Protein AF-A0AAE1AE91-F1 (afdb_monomer)

Secondary structure (DSSP, 8-state):
------------------------------------------------HHHHHHHHHHHHHT--SHHHHHHHHHHHGGGGGGSPPPP--PPPGGGT--B-HHHHHH--GGGTT---BPPPSSS-HHHHHHHHHHTSSSTTHHHHHHHHHHHHHHSHHHHS---HHHHTTSS--

Solvent-accessible surface area (backbone atoms only — not comparable to full-atom values): 11512 Å² total; per-residue (Å²): 142,83,88,81,89,81,82,88,84,82,91,81,86,86,89,81,82,89,87,83,82,89,82,90,86,90,80,90,82,90,81,84,91,75,84,80,73,80,75,80,71,69,78,79,74,79,68,51,73,64,60,50,34,55,51,49,44,51,55,57,70,68,41,90,45,70,71,51,39,39,50,51,41,62,72,47,51,74,61,47,69,83,57,70,80,60,78,76,57,97,75,59,58,91,71,49,57,54,70,29,66,70,59,48,76,70,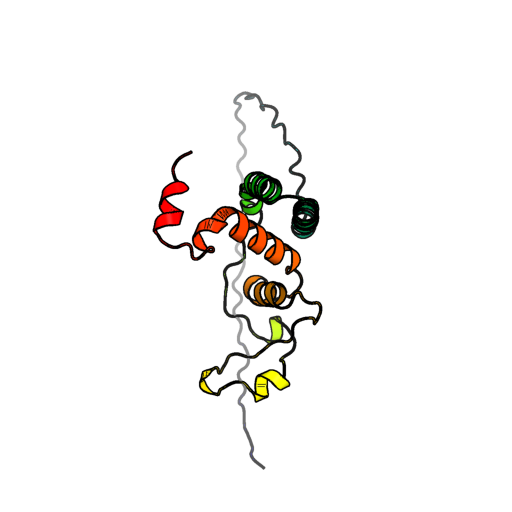54,59,77,86,54,60,90,68,76,51,63,60,66,73,94,77,86,46,46,67,31,22,51,51,14,34,52,40,77,32,38,58,83,50,21,59,48,45,48,45,50,51,53,39,50,52,54,76,46,37,73,82,71,49,87,63,59,76,78,66,58,69,71,70,79,76,126

Foldseek 3Di:
DDDDDDDDDDDDDDDDDDDDDDDDDDDDDDDDDDDPDPPPPPPPPCDDPVNVLVVLLVLCVPDPDLVSNLVSLVVCVVVCVVPDFADFDDDDDVQAADFDPVVVVVDDPVPPPDTHHDDDPPVLVPLQVVCCRTVSYSPCSSVSVSVVSSCCSNPVVVVPPDDPVVVVVPPPD

Sequence (173 aa):
MCKLVYDKQSKKGRKLKNISQADLGQSEDDVAPADTLDACETPVVSVSRQDFFDDFQSKLQACNSFDELRRICKLDASKLDAYPLPAITPKRVIDVGIVDKIAMALLPDYCRPLLPVLTVADGNCVPRTLSVLSFGDQEHHVELRCRIVMELTLNSLDYLCLPPEDLLFTHSV

Nearest PDB structures (foldseek):
  6ylg-assembly1_K  TM=3.214E-01  e=4.559E+00  Saccharomyces cerevisiae
  6ylh-assembly1_K  TM=3.214E-01  e=9.360E+00  Saccharomyces cerevisiae
  8om4-assembly1_4  TM=2.172E-01  e=4.044E+00  Saccharomyces cerevisiae

Radius of gyration: 28.48 Å; Cα contacts (8 Å, |Δi|>4): 104; chains: 1; bounding box: 81×44×71 Å

Organism: NCBI:txid231223

Structure (mmCIF, N/CA/C/O backbone):
data_AF-A0AAE1AE91-F1
#
_entry.id   AF-A0AAE1AE91-F1
#
loop_
_atom_site.group_PDB
_atom_site.id
_atom_site.type_symbol
_atom_site.label_atom_id
_atom_site.label_alt_id
_atom_site.label_comp_id
_atom_site.label_asym_id
_atom_site.label_entity_id
_atom_site.label_seq_id
_atom_site.pdbx_PDB_ins_code
_atom_site.Cartn_x
_atom_site.Cartn_y
_atom_site.Cartn_z
_atom_site.occupancy
_atom_site.B_iso_or_equiv
_atom_site.auth_seq_id
_atom_site.auth_comp_id
_atom_site.auth_asym_id
_atom_site.auth_atom_id
_atom_site.pdbx_PDB_model_num
ATOM 1 N N . MET A 1 1 ? 31.837 -2.294 -41.136 1.00 40.75 1 MET A N 1
ATOM 2 C CA . MET A 1 1 ? 31.126 -2.059 -42.414 1.00 40.75 1 MET A CA 1
ATOM 3 C C . MET A 1 1 ? 30.081 -3.150 -42.591 1.00 40.75 1 MET A C 1
ATOM 5 O O . MET A 1 1 ? 30.447 -4.279 -42.874 1.00 40.75 1 MET A O 1
ATOM 9 N N . CYS A 1 2 ? 28.803 -2.837 -42.381 1.00 30.66 2 CYS A N 1
ATOM 10 C CA . CYS A 1 2 ? 27.677 -3.677 -42.796 1.00 30.66 2 CYS A CA 1
ATOM 11 C C . CYS A 1 2 ? 26.502 -2.750 -43.114 1.00 30.66 2 CYS A C 1
ATOM 13 O O . CYS A 1 2 ? 26.098 -1.947 -42.277 1.00 30.66 2 CYS A O 1
ATOM 15 N N . LYS A 1 3 ? 26.041 -2.807 -44.367 1.00 34.94 3 LYS A N 1
ATOM 16 C CA . LYS A 1 3 ? 24.900 -2.057 -44.900 1.00 34.94 3 LYS A CA 1
ATOM 17 C C . LYS A 1 3 ? 23.6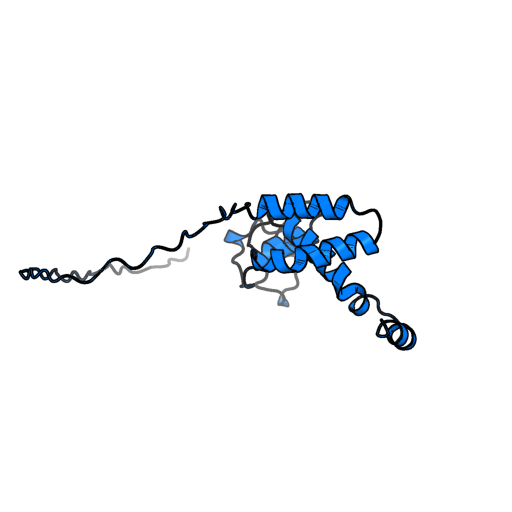15 -2.764 -44.476 1.00 34.94 3 LYS A C 1
ATOM 19 O O . LYS A 1 3 ? 23.491 -3.959 -44.717 1.00 34.94 3 LYS A O 1
ATOM 24 N N . LEU A 1 4 ? 22.650 -2.020 -43.945 1.00 35.06 4 LEU A N 1
ATOM 25 C CA . LEU A 1 4 ? 21.252 -2.439 -43.915 1.00 35.06 4 LEU A CA 1
ATOM 26 C C . LEU A 1 4 ? 20.444 -1.450 -44.751 1.00 35.06 4 LEU A C 1
ATOM 28 O O . LEU A 1 4 ? 20.311 -0.275 -44.421 1.00 35.06 4 LEU A O 1
ATOM 32 N N . VAL A 1 5 ? 19.992 -1.963 -45.890 1.00 37.22 5 VAL A N 1
ATOM 33 C CA . VAL A 1 5 ? 18.986 -1.381 -46.774 1.00 37.22 5 VAL A CA 1
ATOM 34 C C . VAL A 1 5 ? 17.642 -1.507 -46.062 1.00 37.22 5 VAL A C 1
ATOM 36 O O . VAL A 1 5 ? 17.305 -2.602 -45.621 1.00 37.22 5 VAL A O 1
ATOM 39 N N . TYR A 1 6 ? 16.877 -0.419 -45.964 1.00 31.03 6 TYR A N 1
ATOM 40 C CA . TYR A 1 6 ? 15.452 -0.500 -45.654 1.00 31.03 6 TYR A CA 1
ATOM 41 C C . TYR A 1 6 ? 14.638 0.324 -46.640 1.00 31.03 6 TYR A C 1
ATOM 43 O O . TYR A 1 6 ? 14.955 1.469 -46.969 1.00 31.03 6 TYR A O 1
ATOM 51 N N . ASP A 1 7 ? 13.624 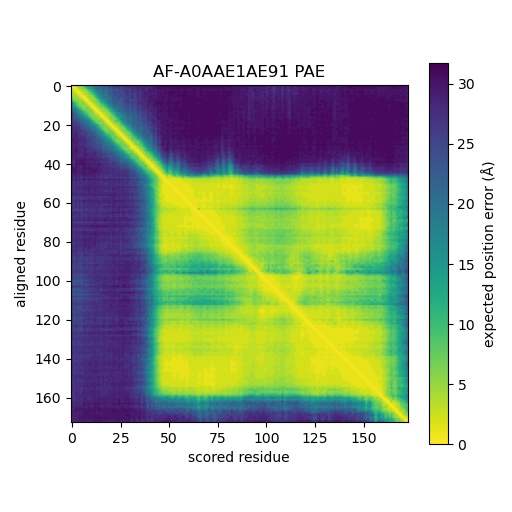-0.367 -47.136 1.00 33.03 7 ASP A N 1
ATOM 52 C CA . ASP A 1 7 ? 12.799 -0.060 -48.282 1.00 33.03 7 ASP A CA 1
ATOM 53 C C . ASP A 1 7 ? 11.638 0.875 -47.912 1.00 33.03 7 ASP A C 1
ATOM 55 O O . ASP A 1 7 ? 11.134 0.887 -46.785 1.00 33.03 7 ASP A O 1
ATOM 59 N N . LYS A 1 8 ? 11.222 1.678 -48.891 1.00 35.34 8 LYS A N 1
ATOM 60 C CA . LYS A 1 8 ? 10.109 2.630 -48.817 1.00 35.34 8 LYS A CA 1
ATOM 61 C C . LYS A 1 8 ? 8.791 1.881 -48.956 1.00 35.34 8 LYS A C 1
ATOM 63 O O . LYS A 1 8 ? 8.613 1.241 -49.981 1.00 35.34 8 LYS A O 1
ATOM 68 N N . GLN A 1 9 ? 7.796 2.144 -48.102 1.00 33.06 9 GLN A N 1
ATOM 69 C CA . GLN A 1 9 ? 6.400 2.193 -48.565 1.00 33.06 9 GLN A CA 1
ATOM 70 C C . GLN A 1 9 ? 5.621 3.346 -47.923 1.00 33.06 9 GLN A C 1
ATOM 72 O O . GLN A 1 9 ? 5.487 3.471 -46.708 1.00 33.06 9 GLN A O 1
ATOM 77 N N . SER A 1 10 ? 5.150 4.220 -48.812 1.00 32.84 10 SER A N 1
ATOM 78 C CA . SER A 1 10 ? 4.397 5.441 -48.559 1.00 32.84 10 SER A CA 1
ATOM 79 C C . SER A 1 10 ? 2.892 5.166 -48.569 1.00 32.84 10 SER A C 1
ATOM 81 O O . SER A 1 10 ? 2.387 4.355 -49.346 1.00 32.84 10 SER A O 1
ATOM 83 N N . LYS A 1 11 ? 2.194 5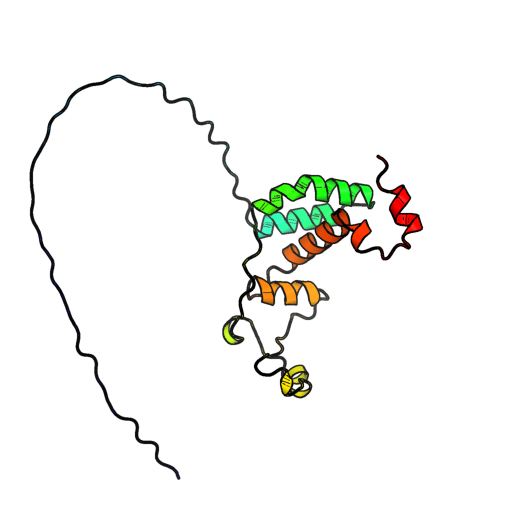.882 -47.689 1.00 36.03 11 LYS A N 1
ATOM 84 C CA . LYS A 1 11 ? 0.766 5.807 -47.376 1.00 36.03 11 LYS A CA 1
ATOM 85 C C . LYS A 1 11 ? -0.104 6.179 -48.587 1.00 36.03 11 LYS A C 1
ATOM 87 O O . LYS A 1 11 ? 0.053 7.257 -49.157 1.00 36.03 11 LYS A O 1
ATOM 92 N N . LYS A 1 12 ? -1.094 5.341 -48.915 1.00 33.38 12 LYS A N 1
ATOM 93 C CA . LYS A 1 12 ? -2.261 5.712 -49.737 1.00 33.38 12 LYS A CA 1
ATOM 94 C C . LYS A 1 12 ? -3.494 5.800 -48.842 1.00 33.38 12 LYS A C 1
ATOM 96 O O . LYS A 1 12 ? -3.812 4.861 -48.121 1.00 33.38 12 LYS A O 1
ATOM 101 N N . GLY A 1 13 ? -4.149 6.958 -48.879 1.00 30.08 13 GLY A N 1
ATOM 102 C CA . GLY A 1 13 ? -5.332 7.265 -48.087 1.00 30.08 13 GLY A CA 1
ATOM 103 C C . GLY A 1 13 ? -6.631 6.677 -48.633 1.00 30.08 13 GLY A C 1
ATOM 104 O O . GLY A 1 13 ? -6.700 6.198 -49.763 1.00 30.08 13 GLY A O 1
ATOM 105 N N . ARG A 1 14 ? -7.685 6.804 -47.824 1.00 31.77 14 ARG A N 1
ATOM 106 C CA . ARG A 1 14 ? -9.087 6.740 -48.246 1.00 31.77 14 ARG A CA 1
ATOM 107 C C . ARG A 1 14 ? -9.897 7.766 -47.448 1.00 31.77 14 ARG A C 1
ATOM 109 O O . ARG A 1 14 ? -9.985 7.680 -46.231 1.00 31.77 14 ARG A O 1
ATOM 116 N N . LYS A 1 15 ? -10.455 8.740 -48.173 1.00 34.62 15 LYS A N 1
ATOM 117 C CA . LYS A 1 15 ? -11.552 9.635 -47.773 1.00 34.62 15 LYS A CA 1
ATOM 118 C C . LYS A 1 15 ? -12.868 9.015 -48.260 1.00 34.62 15 LYS A C 1
ATOM 120 O O . LYS A 1 15 ? -12.949 8.672 -49.437 1.00 34.62 15 LYS A O 1
ATOM 125 N N . LEU A 1 16 ? -13.889 8.973 -47.410 1.00 35.22 16 LEU A N 1
ATOM 126 C CA . LEU A 1 16 ? -15.314 8.804 -47.750 1.00 35.22 16 LEU A CA 1
ATOM 127 C C . LEU A 1 16 ? -16.067 9.769 -46.814 1.00 35.22 16 LEU A C 1
ATOM 129 O O . LEU A 1 16 ? -15.961 9.623 -45.605 1.00 35.22 16 LEU A O 1
ATOM 133 N N . LYS A 1 17 ? -16.397 10.983 -47.273 1.00 33.75 17 LYS A N 1
ATOM 134 C CA . LYS A 1 17 ? -17.639 11.442 -47.937 1.00 33.75 17 LYS A CA 1
ATOM 135 C C . LYS A 1 17 ? -18.854 11.528 -46.997 1.00 33.75 17 LYS A C 1
ATOM 137 O O . L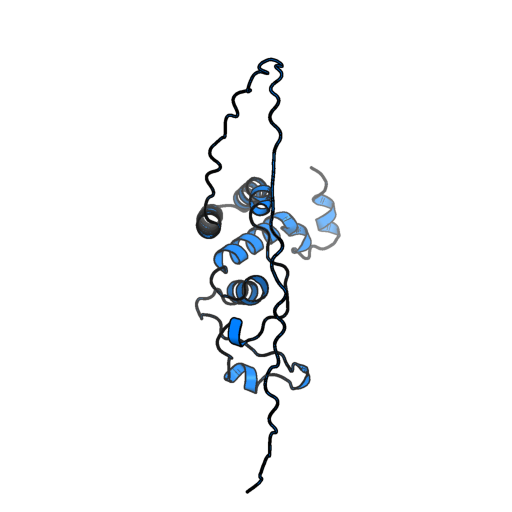YS A 1 17 ? 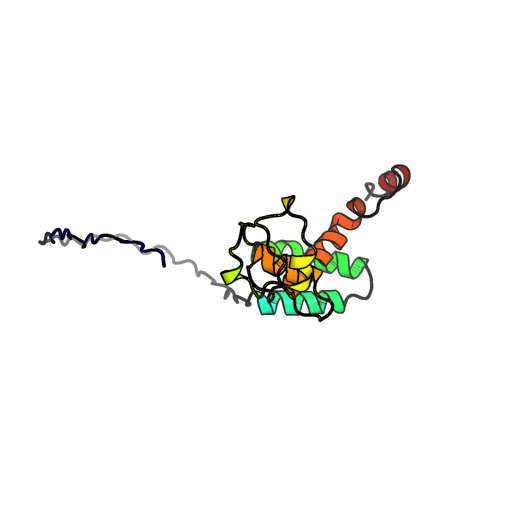-19.416 10.519 -46.600 1.00 33.75 17 LYS A O 1
ATOM 142 N N . ASN A 1 18 ? -19.231 12.785 -46.742 1.00 30.20 18 ASN A N 1
ATOM 143 C CA . ASN A 1 18 ? -20.486 13.268 -46.171 1.00 30.20 18 ASN A CA 1
ATOM 144 C C . ASN A 1 18 ? -21.705 12.816 -46.988 1.00 30.20 18 ASN A C 1
ATOM 146 O O . ASN A 1 18 ? -21.633 12.777 -48.219 1.00 30.20 18 ASN A O 1
ATOM 150 N N . ILE A 1 19 ? -22.831 12.620 -46.301 1.00 33.12 19 ILE A N 1
ATOM 151 C CA . ILE A 1 19 ? -24.188 12.734 -46.847 1.00 33.12 19 ILE A CA 1
ATOM 152 C C . ILE A 1 19 ? -24.968 13.690 -45.935 1.00 33.12 19 ILE A C 1
ATOM 154 O O . ILE A 1 19 ? -24.807 13.672 -44.717 1.00 33.12 19 ILE A O 1
ATOM 158 N N . SER A 1 20 ? -25.743 14.562 -46.570 1.00 37.03 20 SER A N 1
ATOM 159 C CA . SER A 1 20 ? -26.514 15.682 -46.029 1.00 37.03 20 SER A CA 1
ATOM 160 C C . SER A 1 20 ? -28.012 15.511 -46.311 1.00 37.03 20 SER A C 1
ATOM 162 O O . SER A 1 20 ? -28.358 14.732 -47.194 1.00 37.03 20 SER A O 1
ATOM 164 N N . GLN A 1 21 ? -28.804 16.394 -45.680 1.00 35.06 21 GLN A N 1
ATOM 165 C CA . GLN A 1 21 ? -30.228 16.760 -45.881 1.00 35.06 21 GLN A CA 1
ATOM 166 C C . GLN A 1 21 ? -31.227 16.023 -44.968 1.00 35.06 21 GLN A C 1
ATOM 168 O O . GLN A 1 21 ? -31.243 14.800 -44.953 1.00 35.06 21 GLN A O 1
ATOM 173 N N . ALA A 1 22 ? -31.866 16.727 -44.012 1.00 30.55 22 ALA A N 1
ATOM 174 C CA . ALA A 1 22 ? -33.060 17.615 -44.114 1.00 30.55 22 ALA A CA 1
ATOM 175 C C . ALA A 1 22 ? -34.355 16.761 -44.147 1.00 30.55 22 ALA A C 1
ATOM 177 O O . ALA A 1 22 ? -34.330 15.699 -44.748 1.00 30.55 22 ALA A O 1
ATOM 178 N N . ASP A 1 23 ? -35.509 17.067 -43.550 1.00 31.31 23 ASP A N 1
ATOM 179 C CA . ASP A 1 23 ? -36.120 18.275 -42.988 1.00 31.31 23 ASP A CA 1
ATOM 180 C C . ASP A 1 23 ? -37.427 17.854 -42.245 1.00 31.31 23 ASP A C 1
ATOM 182 O O . ASP A 1 23 ? -37.919 16.751 -42.483 1.00 31.31 23 ASP A O 1
ATOM 186 N N . LEU A 1 24 ? -38.016 18.779 -41.472 1.00 30.12 24 LEU A N 1
ATOM 187 C CA . LEU A 1 24 ? -39.446 18.918 -41.089 1.00 30.12 24 LEU A CA 1
ATOM 188 C C . LEU A 1 24 ? -40.144 17.962 -40.089 1.00 30.12 24 LEU A C 1
ATOM 190 O O . LEU A 1 24 ? -40.287 16.764 -40.311 1.00 30.12 24 LEU A O 1
ATOM 194 N N . GLY A 1 25 ? -40.781 18.581 -39.079 1.00 28.12 25 GLY A N 1
ATOM 195 C CA . GLY A 1 25 ? -41.967 18.039 -38.397 1.00 28.12 25 GLY A CA 1
ATOM 196 C C . GLY A 1 25 ? -42.213 18.577 -36.981 1.00 28.12 25 GLY A C 1
ATOM 197 O O . GLY A 1 25 ? -41.772 17.965 -36.017 1.00 28.12 25 GLY A O 1
ATOM 198 N N . GLN A 1 26 ? -42.930 19.701 -36.853 1.00 34.59 26 GLN A N 1
ATOM 199 C CA . GLN A 1 26 ? -43.558 20.149 -35.599 1.00 34.59 26 GLN A CA 1
ATOM 200 C C . GLN A 1 26 ? -44.876 19.393 -35.356 1.00 34.59 26 GLN A C 1
ATOM 202 O O . GLN A 1 26 ? -45.671 19.270 -36.285 1.00 34.59 26 GLN A O 1
ATOM 207 N N . SER A 1 27 ? -45.146 19.013 -34.105 1.00 33.94 27 SER A N 1
ATOM 208 C CA . SER A 1 27 ? -46.497 18.997 -33.521 1.00 33.94 27 SER A CA 1
ATOM 209 C C . SER A 1 27 ? -46.403 18.978 -31.992 1.00 33.94 27 SER A C 1
ATOM 211 O O . SER A 1 27 ? -45.765 18.095 -31.418 1.00 33.94 27 SER A O 1
ATOM 213 N N . GLU A 1 28 ? -47.009 19.988 -31.376 1.00 41.25 28 GLU A N 1
ATOM 214 C CA . GLU A 1 28 ? -47.318 20.106 -29.950 1.00 41.25 28 GLU A CA 1
ATOM 215 C C . GLU A 1 28 ? -48.442 19.124 -29.583 1.00 41.25 28 GLU A C 1
ATOM 217 O O . GLU A 1 28 ? -49.316 18.902 -30.414 1.00 41.25 28 GLU A O 1
ATOM 222 N N . ASP A 1 29 ? -48.418 18.565 -28.368 1.00 34.25 29 ASP A N 1
ATOM 223 C CA . ASP A 1 29 ? -49.621 18.194 -27.607 1.00 34.25 29 ASP A CA 1
ATOM 224 C C . ASP A 1 29 ? -49.271 17.968 -26.117 1.00 34.25 29 ASP A C 1
ATOM 226 O O . ASP A 1 29 ? -48.301 17.293 -25.764 1.00 34.25 29 ASP A O 1
ATOM 230 N N . ASP A 1 30 ? -50.079 18.598 -25.264 1.00 36.69 30 ASP A N 1
ATOM 231 C CA . ASP A 1 30 ? -50.057 18.691 -23.799 1.00 36.69 30 ASP A CA 1
ATOM 232 C C . ASP A 1 30 ? -50.130 17.355 -23.035 1.00 36.69 30 ASP A C 1
ATOM 234 O O . ASP A 1 30 ? -51.044 16.584 -23.304 1.00 36.69 30 ASP A O 1
ATOM 238 N N . VAL A 1 31 ? -49.334 17.174 -21.958 1.00 39.22 31 VAL A N 1
ATOM 239 C CA . VAL A 1 31 ? -49.762 16.493 -20.702 1.00 39.22 31 VAL A CA 1
ATOM 240 C C . VAL A 1 31 ? -48.926 16.949 -19.476 1.00 39.22 31 VAL A C 1
ATOM 242 O O . VAL A 1 31 ? -47.744 16.648 -19.387 1.00 39.22 31 VAL A O 1
ATOM 245 N N . ALA A 1 32 ? -49.605 17.632 -18.539 1.00 40.41 32 ALA A N 1
ATOM 246 C CA . ALA A 1 32 ? -49.454 17.789 -17.070 1.00 40.41 32 ALA A CA 1
ATOM 247 C C . ALA A 1 32 ? -48.070 17.793 -16.346 1.00 40.41 32 ALA A C 1
ATOM 249 O O . ALA A 1 32 ? -47.222 16.936 -16.585 1.00 40.41 32 ALA A O 1
ATOM 250 N N . PRO A 1 33 ? -47.879 18.673 -15.331 1.00 38.66 33 PRO A N 1
ATOM 251 C CA . PRO A 1 33 ? -46.664 18.721 -14.523 1.00 38.66 33 PRO A CA 1
ATOM 252 C C . PRO A 1 33 ? -46.684 17.615 -13.457 1.00 38.66 33 PRO A C 1
ATOM 254 O O . PRO A 1 33 ? -47.603 17.549 -12.643 1.00 38.66 33 PRO A O 1
ATOM 257 N N . ALA A 1 34 ? -45.667 16.756 -13.451 1.00 37.16 34 ALA A N 1
ATOM 258 C CA . ALA A 1 34 ? -45.396 15.859 -12.333 1.00 37.16 34 ALA A CA 1
ATOM 259 C C . ALA A 1 34 ? -44.347 16.508 -11.427 1.00 37.16 34 ALA A C 1
ATOM 261 O O . ALA A 1 34 ? -43.298 16.943 -11.901 1.00 37.16 34 ALA A O 1
ATOM 262 N N . ASP A 1 35 ? -44.677 16.580 -10.140 1.00 37.22 35 ASP A N 1
ATOM 263 C CA . ASP A 1 35 ? -43.869 17.108 -9.048 1.00 37.22 35 ASP A CA 1
ATOM 264 C C . ASP A 1 35 ? -42.393 16.705 -9.155 1.00 37.22 35 ASP A C 1
ATOM 266 O O . ASP A 1 35 ? -42.022 15.541 -8.969 1.00 37.22 35 ASP A O 1
ATOM 270 N N . THR A 1 36 ? -41.531 17.689 -9.408 1.00 39.31 36 THR A N 1
ATOM 271 C CA . THR A 1 36 ? -40.092 17.537 -9.211 1.00 39.31 36 THR A CA 1
ATOM 272 C C . THR A 1 36 ? -39.853 17.487 -7.709 1.00 39.31 36 THR A C 1
ATOM 274 O O . THR A 1 36 ? -39.759 18.517 -7.042 1.00 39.31 36 THR A O 1
ATOM 277 N N . LEU A 1 37 ? -39.812 16.271 -7.164 1.00 47.75 37 LEU A N 1
ATOM 278 C CA . LEU A 1 37 ? -39.287 16.029 -5.832 1.00 47.75 37 LEU A CA 1
ATOM 279 C C . LEU A 1 37 ? -37.874 16.603 -5.777 1.00 47.75 37 LEU A C 1
ATOM 281 O O . LEU A 1 37 ? -37.003 16.216 -6.555 1.00 47.75 37 LEU A O 1
ATOM 285 N N . ASP A 1 38 ? -37.726 17.557 -4.866 1.00 42.06 38 ASP A N 1
ATOM 286 C CA . ASP A 1 38 ? -36.502 18.190 -4.412 1.00 42.06 38 ASP A CA 1
ATOM 287 C C . ASP A 1 38 ? -35.403 17.134 -4.247 1.00 42.06 38 ASP A C 1
ATOM 289 O O . ASP A 1 38 ? -35.330 16.407 -3.250 1.00 42.06 38 ASP A O 1
ATOM 293 N N . ALA A 1 39 ? -34.574 16.996 -5.282 1.00 43.06 39 ALA A N 1
ATOM 294 C CA . ALA A 1 39 ? -33.312 16.306 -5.170 1.00 43.06 39 ALA A CA 1
ATOM 295 C C . ALA A 1 39 ? -32.455 17.198 -4.279 1.00 43.06 39 ALA A C 1
ATOM 297 O O . ALA A 1 39 ? -31.798 18.128 -4.745 1.00 43.06 39 ALA A O 1
ATOM 298 N N . CYS A 1 40 ? -32.487 16.913 -2.978 1.00 40.97 40 CYS A N 1
ATOM 299 C CA . CYS A 1 40 ? -31.444 17.331 -2.064 1.00 40.97 40 CYS A CA 1
ATOM 300 C C . CYS A 1 40 ? -30.164 16.632 -2.535 1.00 40.97 40 CYS A C 1
ATOM 302 O O . CYS A 1 40 ? -29.792 15.562 -2.049 1.00 40.97 40 CYS A O 1
ATOM 304 N N . GLU A 1 41 ? -29.536 17.203 -3.562 1.00 43.97 41 GLU A N 1
ATOM 305 C CA . GLU A 1 41 ? -28.174 16.914 -3.957 1.00 43.97 41 GLU A CA 1
ATOM 306 C C . GLU A 1 41 ? -27.321 17.340 -2.770 1.00 43.97 41 GLU A C 1
ATOM 308 O O . GLU A 1 41 ? -26.865 18.479 -2.656 1.00 43.97 41 GLU A O 1
ATOM 313 N N . THR A 1 42 ? -27.150 16.420 -1.820 1.00 45.91 42 THR A N 1
ATOM 314 C CA . THR A 1 42 ? -26.064 16.522 -0.860 1.00 45.91 42 THR A CA 1
ATOM 315 C C . THR A 1 42 ? -24.815 16.741 -1.698 1.00 45.91 42 THR A C 1
ATOM 317 O O . THR A 1 42 ? -24.544 15.899 -2.563 1.00 45.91 42 THR A O 1
ATOM 320 N N . PRO A 1 43 ? -24.084 17.851 -1.512 1.00 41.47 43 PRO A N 1
ATOM 321 C CA . PRO A 1 43 ? -22.898 18.098 -2.299 1.00 41.47 43 PRO A CA 1
ATOM 322 C C . PRO A 1 43 ? -21.965 16.931 -2.010 1.00 41.47 43 PRO A C 1
ATOM 324 O O . PRO A 1 43 ? -21.484 16.771 -0.887 1.00 41.47 43 PRO A O 1
ATOM 327 N N . VAL A 1 44 ? -21.775 16.064 -3.005 1.00 52.62 44 VAL A N 1
ATOM 328 C CA . VAL A 1 44 ? -20.751 15.031 -2.957 1.00 52.62 44 VAL A CA 1
ATOM 329 C C . VAL A 1 44 ? -19.453 15.813 -2.988 1.00 52.62 44 VAL A C 1
ATOM 331 O O . VAL A 1 44 ? -18.953 16.178 -4.049 1.00 52.62 44 VAL A O 1
ATOM 334 N N . VAL A 1 45 ? -18.963 16.176 -1.804 1.00 52.72 45 VAL A N 1
ATOM 335 C CA . VAL A 1 45 ? -17.639 16.752 -1.638 1.00 52.72 45 VAL A CA 1
ATOM 336 C C . VAL A 1 45 ? -16.697 15.641 -2.066 1.00 52.72 45 VAL A C 1
ATOM 338 O O . VAL A 1 45 ? -16.399 14.728 -1.298 1.00 52.72 45 VAL A O 1
ATOM 341 N N . SER A 1 46 ? -16.312 15.662 -3.339 1.00 66.56 46 SER A N 1
ATOM 342 C CA . SER A 1 46 ? -15.319 14.756 -3.884 1.00 66.56 46 SER A CA 1
ATOM 343 C C . SER A 1 46 ? -13.982 15.154 -3.267 1.00 66.56 46 SER A C 1
ATOM 345 O O . SER A 1 46 ? -13.261 15.995 -3.803 1.00 66.56 46 SER A O 1
ATOM 347 N N . VAL A 1 47 ? -13.692 14.615 -2.084 1.00 82.81 47 VAL A N 1
ATOM 348 C CA . VAL A 1 47 ? -12.366 14.707 -1.475 1.00 82.81 47 VAL A CA 1
ATOM 349 C C . VAL A 1 47 ? -11.390 14.049 -2.445 1.00 82.81 47 VAL A C 1
ATOM 351 O O . VAL A 1 47 ? -11.701 13.009 -3.034 1.00 82.81 47 VAL A O 1
ATOM 354 N N . SER A 1 48 ? -10.237 14.674 -2.680 1.00 92.25 48 SER A N 1
ATOM 355 C CA . SER A 1 48 ? -9.249 14.062 -3.559 1.00 92.25 48 SER A CA 1
ATOM 356 C C . SER A 1 48 ? -8.753 12.751 -2.940 1.00 92.25 48 SER A C 1
ATOM 358 O O . SER A 1 48 ? -8.729 12.585 -1.719 1.00 92.25 48 SER A O 1
ATOM 360 N N . ARG A 1 49 ? -8.343 11.798 -3.785 1.00 94.00 49 ARG A N 1
ATOM 361 C CA . ARG A 1 49 ? -7.801 10.512 -3.323 1.00 94.00 49 ARG A CA 1
ATOM 362 C C . ARG A 1 49 ? -6.643 10.717 -2.344 1.00 94.00 49 ARG A C 1
ATOM 364 O O . ARG A 1 49 ? -6.591 10.047 -1.319 1.00 94.00 49 ARG A O 1
ATOM 371 N N . GLN A 1 50 ? -5.752 11.653 -2.664 1.00 94.38 50 GLN A N 1
ATOM 372 C CA . GLN A 1 50 ? -4.593 11.965 -1.838 1.00 94.38 50 GLN A CA 1
ATOM 373 C C . GLN A 1 50 ? -5.022 12.517 -0.473 1.00 94.38 50 GLN A C 1
ATOM 375 O O . GLN A 1 50 ? -4.631 11.956 0.546 1.00 94.38 50 GLN A O 1
ATOM 380 N N . ASP A 1 51 ? -5.912 13.515 -0.451 1.00 95.00 51 ASP A N 1
ATOM 381 C CA . ASP A 1 51 ? -6.386 14.122 0.801 1.00 95.00 51 ASP A CA 1
ATOM 382 C C . ASP A 1 51 ? -7.080 13.096 1.706 1.00 95.00 51 ASP A C 1
ATOM 384 O O . ASP A 1 51 ? -6.889 13.103 2.921 1.00 95.00 51 ASP A O 1
ATOM 388 N N . PHE A 1 52 ? -7.864 12.181 1.121 1.00 95.88 52 PHE A N 1
ATOM 389 C CA . PHE A 1 52 ? -8.503 11.105 1.877 1.00 95.88 52 PHE A CA 1
ATOM 390 C C . PHE A 1 52 ? -7.471 10.202 2.561 1.00 95.88 52 PHE A C 1
ATOM 392 O O . PHE A 1 52 ? -7.619 9.893 3.743 1.00 95.88 52 PHE A O 1
ATOM 399 N N . PHE A 1 53 ? -6.431 9.770 1.840 1.00 97.06 53 PHE A N 1
ATOM 400 C CA . PHE A 1 53 ? -5.424 8.872 2.407 1.00 97.06 53 PHE A CA 1
ATOM 401 C C . PHE A 1 53 ? -4.463 9.574 3.371 1.00 97.06 53 PHE A C 1
ATOM 403 O O . PHE A 1 53 ? -4.021 8.932 4.322 1.00 97.06 53 PHE A O 1
ATOM 410 N N . ASP A 1 54 ? -4.202 10.869 3.203 1.00 96.81 54 ASP A N 1
ATOM 411 C CA . ASP A 1 54 ? -3.419 11.664 4.156 1.00 96.81 54 ASP A CA 1
ATOM 412 C C . ASP A 1 54 ? -4.180 11.887 5.477 1.00 96.81 54 ASP A C 1
ATOM 414 O O . ASP A 1 54 ? -3.620 11.719 6.569 1.00 96.81 54 ASP A O 1
ATOM 418 N N . ASP A 1 55 ? -5.481 12.188 5.402 1.00 96.56 55 ASP A N 1
ATOM 419 C CA . ASP A 1 55 ? -6.364 12.249 6.574 1.00 96.56 55 ASP A CA 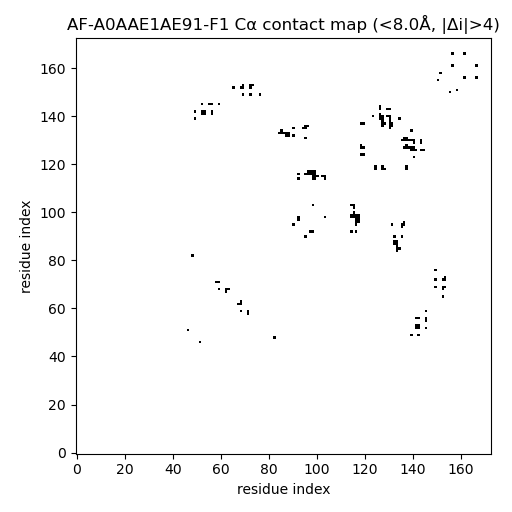1
ATOM 420 C C . ASP A 1 55 ? -6.486 10.874 7.245 1.00 96.56 55 ASP A C 1
ATOM 422 O O . ASP A 1 55 ? -6.342 10.746 8.465 1.00 96.56 55 ASP A O 1
ATOM 426 N N . PHE A 1 56 ? -6.679 9.814 6.456 1.00 97.25 56 PHE A N 1
ATOM 427 C CA . PHE A 1 56 ? -6.766 8.459 6.987 1.00 97.25 56 PHE A CA 1
ATOM 428 C C . PHE A 1 56 ? -5.462 8.036 7.669 1.00 97.25 56 PHE A C 1
ATOM 430 O O . PHE A 1 56 ? -5.501 7.538 8.794 1.00 97.25 56 PHE A O 1
ATOM 437 N N . GLN A 1 57 ? -4.300 8.319 7.072 1.00 97.44 57 GLN A N 1
ATOM 438 C CA . GLN A 1 57 ? -3.006 8.082 7.711 1.00 97.44 57 GLN A CA 1
ATOM 439 C C . GLN A 1 57 ? -2.910 8.812 9.054 1.00 97.44 57 GLN A C 1
ATOM 441 O O . GLN A 1 57 ? -2.486 8.214 10.046 1.00 97.44 57 GLN A O 1
ATOM 446 N N . SER A 1 58 ? -3.324 10.079 9.099 1.00 97.69 58 SER A N 1
ATOM 447 C CA . SER A 1 58 ? -3.298 10.894 10.316 1.00 97.69 58 SER A CA 1
ATOM 448 C C . SER A 1 58 ? -4.173 10.289 11.420 1.00 97.69 58 SER A C 1
ATOM 450 O O . SER A 1 58 ? -3.736 10.187 12.568 1.00 97.69 58 SER A O 1
ATOM 452 N N . LYS A 1 59 ? -5.369 9.790 11.078 1.00 97.06 59 LYS A N 1
ATOM 453 C CA . LYS A 1 59 ? -6.247 9.064 12.015 1.00 97.06 59 LYS A CA 1
ATOM 454 C C . LYS A 1 59 ? -5.599 7.789 12.544 1.00 97.06 59 LYS A C 1
ATOM 456 O O . LYS A 1 59 ? -5.635 7.549 13.749 1.00 97.06 59 LYS A O 1
ATOM 461 N N . LEU A 1 60 ? -4.988 6.986 11.669 1.00 97.12 60 LEU A N 1
ATOM 462 C CA . LEU A 1 60 ? -4.302 5.752 12.070 1.00 97.12 60 LEU A CA 1
ATOM 463 C C . LEU A 1 60 ? -3.120 6.049 13.008 1.00 97.12 60 LEU A C 1
ATOM 465 O O . LEU A 1 60 ? -2.922 5.336 13.986 1.00 97.12 60 LEU A O 1
ATOM 469 N N . GLN A 1 61 ? -2.359 7.115 12.748 1.00 96.75 61 GLN A N 1
ATOM 470 C CA . GLN A 1 61 ? -1.228 7.533 13.586 1.00 96.75 61 GLN A CA 1
ATOM 471 C C . GLN A 1 61 ? -1.650 8.105 14.944 1.00 96.75 61 GLN A C 1
ATOM 473 O O . GLN A 1 61 ? -0.881 8.025 15.898 1.00 96.75 61 GLN A O 1
ATOM 478 N N . ALA A 1 62 ? -2.856 8.665 15.043 1.00 97.31 62 ALA A N 1
ATOM 479 C CA . ALA A 1 62 ? -3.407 9.172 16.297 1.00 97.31 62 ALA A CA 1
ATOM 480 C C . ALA A 1 62 ? -3.921 8.059 17.232 1.00 97.31 62 ALA A C 1
ATOM 482 O O . ALA A 1 62 ? -4.215 8.330 18.397 1.00 97.31 62 ALA A O 1
ATOM 483 N N . CYS A 1 63 ? -4.041 6.821 16.740 1.00 97.31 63 CYS A N 1
ATOM 484 C CA . CYS A 1 63 ? -4.522 5.687 17.521 1.00 97.31 63 CYS A CA 1
ATOM 485 C C . CYS A 1 63 ? -3.496 5.278 18.590 1.00 97.31 63 CYS A C 1
ATOM 487 O O . CYS A 1 63 ? -2.349 4.973 18.268 1.00 97.31 63 CYS A O 1
ATOM 489 N N . ASN A 1 64 ? -3.922 5.188 19.853 1.00 96.06 64 ASN A N 1
ATOM 490 C CA . ASN A 1 64 ? -3.035 4.812 20.971 1.00 96.06 64 ASN A CA 1
ATOM 491 C C . ASN A 1 64 ? -3.206 3.356 21.429 1.00 96.06 64 ASN A C 1
ATOM 493 O O . ASN A 1 64 ? -2.533 2.900 22.352 1.00 96.06 64 ASN A O 1
ATOM 497 N N . SER A 1 65 ? -4.127 2.618 20.811 1.00 97.31 65 SER A N 1
ATOM 498 C CA . SER A 1 65 ? -4.384 1.211 21.112 1.00 97.31 65 SER A CA 1
ATOM 499 C C . SER A 1 65 ? -4.813 0.451 19.861 1.00 97.31 65 SER A C 1
ATOM 501 O O . SER A 1 65 ? -5.307 1.038 18.894 1.00 97.31 65 SER A O 1
ATOM 503 N N . PHE A 1 66 ? -4.657 -0.873 19.891 1.00 94.88 66 PHE A N 1
ATOM 504 C CA . PHE A 1 66 ? -5.101 -1.732 18.795 1.00 94.88 66 PHE A CA 1
ATOM 505 C C . PHE A 1 66 ? -6.630 -1.726 18.631 1.00 94.88 66 PHE A C 1
ATOM 507 O O . PHE A 1 66 ? -7.118 -1.735 17.504 1.00 94.88 66 PHE A O 1
ATOM 514 N N . ASP A 1 67 ? -7.394 -1.636 19.724 1.00 96.31 67 ASP A N 1
ATOM 515 C CA . ASP A 1 67 ? -8.861 -1.561 19.663 1.00 96.31 67 ASP A CA 1
ATOM 516 C C . ASP A 1 67 ? -9.345 -0.276 18.985 1.00 96.31 67 ASP A C 1
ATOM 518 O O . ASP A 1 67 ? -10.289 -0.294 18.191 1.00 96.31 67 ASP A O 1
ATOM 522 N N . GLU A 1 68 ? -8.670 0.843 19.252 1.00 97.06 68 GLU A N 1
ATOM 523 C CA . GLU A 1 68 ? -8.926 2.105 18.569 1.00 97.06 68 GLU A CA 1
ATOM 524 C C . GLU A 1 68 ? -8.598 2.022 17.077 1.00 97.06 68 GLU A C 1
ATOM 526 O O . GLU A 1 68 ? -9.439 2.394 16.253 1.00 97.06 68 GLU A O 1
ATOM 531 N N . LEU A 1 69 ? -7.435 1.462 16.734 1.00 97.06 69 LEU A N 1
ATOM 532 C CA . LEU A 1 69 ? -7.036 1.233 15.349 1.00 97.06 69 LEU A CA 1
ATOM 533 C C . LEU A 1 69 ? -8.070 0.366 14.617 1.00 97.06 69 LEU A C 1
ATOM 535 O O . LEU A 1 69 ? -8.561 0.737 13.552 1.00 97.06 69 LEU A O 1
ATOM 539 N N . ARG A 1 70 ? -8.482 -0.751 15.226 1.00 96.88 70 ARG A N 1
ATOM 540 C CA . ARG A 1 70 ? -9.492 -1.667 14.682 1.00 96.88 70 ARG A CA 1
ATOM 541 C C . ARG A 1 70 ? -10.841 -0.989 14.490 1.00 96.88 70 ARG A C 1
ATOM 543 O O . ARG A 1 70 ? -11.486 -1.212 13.467 1.00 96.88 70 ARG A O 1
ATOM 550 N N . ARG A 1 71 ? -11.272 -0.151 15.432 1.00 97.19 71 ARG A N 1
ATOM 551 C CA . ARG A 1 71 ? -12.510 0.629 15.309 1.00 97.19 71 ARG A CA 1
ATOM 552 C C . ARG A 1 71 ? -12.445 1.615 14.140 1.00 97.19 71 ARG A C 1
ATOM 554 O O . ARG A 1 71 ? -13.401 1.668 13.371 1.00 97.19 71 ARG A O 1
ATOM 561 N N . ILE A 1 72 ? -11.352 2.367 13.995 1.00 96.69 72 ILE A N 1
ATOM 562 C CA . ILE A 1 72 ? -11.161 3.302 12.872 1.00 96.69 72 ILE A CA 1
ATOM 563 C C . ILE A 1 72 ? -11.154 2.551 11.536 1.00 96.69 72 ILE A C 1
ATOM 565 O O . ILE A 1 72 ? -11.911 2.910 10.637 1.00 96.69 72 ILE A O 1
ATOM 569 N N . CYS A 1 73 ? -10.393 1.459 11.434 1.00 96.88 73 CYS A N 1
ATOM 570 C CA . CYS A 1 73 ? -10.355 0.617 10.238 1.00 96.88 73 CYS A CA 1
ATOM 571 C C . CYS A 1 73 ? -11.744 0.075 9.864 1.00 96.88 73 CYS A C 1
ATOM 573 O O . CYS A 1 73 ? -12.110 0.112 8.696 1.00 96.88 73 CYS A O 1
ATOM 575 N N . LYS A 1 74 ? -12.548 -0.379 10.838 1.00 96.00 74 LYS A N 1
ATOM 576 C CA . LYS A 1 74 ? -13.926 -0.843 10.585 1.00 96.00 74 LYS A CA 1
ATOM 577 C C . LYS A 1 74 ? -14.850 0.274 10.097 1.00 96.00 74 LYS A C 1
ATOM 579 O O . LYS A 1 74 ? -15.665 0.031 9.216 1.00 96.00 74 LYS A O 1
ATOM 584 N N . LEU A 1 75 ? -14.740 1.472 10.676 1.00 95.00 75 LEU A N 1
ATOM 585 C CA . LEU A 1 75 ? -15.565 2.627 10.308 1.00 95.00 75 LEU A CA 1
ATOM 586 C C . LEU A 1 75 ? -15.278 3.094 8.874 1.00 95.00 75 LEU A C 1
ATOM 588 O O . LEU A 1 75 ? -16.198 3.453 8.141 1.00 95.00 75 LEU A O 1
ATOM 592 N N . ASP A 1 76 ? -14.003 3.105 8.490 1.00 93.56 76 ASP A N 1
ATOM 593 C CA . ASP A 1 76 ? -13.567 3.646 7.205 1.00 93.56 76 ASP A CA 1
ATOM 594 C C . ASP A 1 76 ? -13.472 2.580 6.098 1.00 93.56 76 ASP A C 1
ATOM 596 O O . ASP A 1 76 ? -13.372 2.956 4.934 1.00 93.56 76 ASP A O 1
ATOM 600 N N . ALA A 1 77 ? -13.598 1.281 6.405 1.00 92.94 77 ALA A N 1
ATOM 601 C CA . ALA A 1 77 ? -13.499 0.186 5.431 1.00 92.94 77 ALA A CA 1
ATOM 602 C C . ALA A 1 77 ? -14.378 0.392 4.185 1.00 92.94 77 ALA A C 1
ATOM 604 O O . ALA A 1 77 ? -13.877 0.324 3.065 1.00 92.94 77 ALA A O 1
ATOM 605 N N . SER A 1 78 ? -15.660 0.728 4.363 1.00 92.50 78 SER A N 1
ATOM 606 C CA . SER A 1 78 ? -16.584 0.956 3.240 1.00 92.50 78 SER A CA 1
ATOM 607 C C . SER A 1 78 ? -16.278 2.231 2.449 1.00 92.50 78 SER A C 1
ATOM 609 O O . SER A 1 78 ? -16.721 2.389 1.316 1.00 92.50 78 SER A O 1
ATOM 611 N N . LYS A 1 79 ? -15.523 3.177 3.021 1.00 93.00 79 LYS A N 1
ATO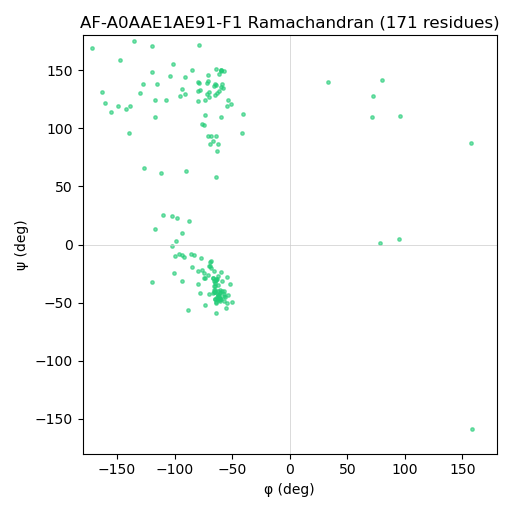M 612 C CA . LYS A 1 79 ? -15.106 4.393 2.306 1.00 93.00 79 LYS A CA 1
ATOM 613 C C . LYS A 1 79 ? -14.000 4.092 1.299 1.00 93.00 79 LYS A C 1
ATOM 615 O O . LYS A 1 79 ? -13.874 4.818 0.316 1.00 93.00 79 LYS A O 1
ATOM 620 N N . LEU A 1 80 ? -13.224 3.022 1.501 1.00 90.50 80 LEU A N 1
ATOM 621 C CA . LEU A 1 80 ? -12.201 2.605 0.541 1.00 90.50 80 LEU A CA 1
ATOM 622 C C . LEU A 1 80 ? -12.798 2.060 -0.762 1.00 90.50 80 LEU A C 1
ATOM 624 O O . LEU A 1 80 ? -12.093 2.070 -1.772 1.00 90.50 80 LEU A O 1
ATOM 628 N N . ASP A 1 81 ? -14.074 1.661 -0.774 1.00 90.69 81 ASP A N 1
ATOM 629 C CA . ASP A 1 81 ? -14.775 1.223 -1.989 1.00 90.69 81 ASP A CA 1
ATOM 630 C C . ASP A 1 81 ? -14.877 2.350 -3.030 1.00 90.69 81 ASP A C 1
ATOM 632 O O . ASP A 1 81 ? -14.880 2.090 -4.233 1.00 90.69 81 ASP A O 1
ATOM 636 N N . ALA A 1 82 ? -14.867 3.614 -2.587 1.00 92.75 82 ALA A N 1
ATOM 637 C CA . ALA A 1 82 ? -14.806 4.782 -3.469 1.00 92.75 82 ALA A CA 1
ATOM 638 C C . ALA A 1 82 ? -13.443 4.936 -4.176 1.00 92.75 82 ALA A C 1
ATOM 640 O O . ALA A 1 82 ? -13.322 5.672 -5.156 1.00 92.75 82 ALA A O 1
ATOM 641 N N . TYR A 1 83 ? -12.414 4.234 -3.700 1.00 94.12 83 TYR A N 1
ATOM 642 C CA . TYR A 1 83 ? -11.044 4.324 -4.188 1.00 94.12 83 TYR A CA 1
ATOM 643 C C . TYR A 1 83 ? -10.518 2.932 -4.549 1.00 94.12 83 TYR A C 1
ATOM 645 O O . TYR A 1 83 ? -9.585 2.455 -3.912 1.00 94.12 83 TYR A O 1
ATOM 653 N N . PRO A 1 84 ? -11.044 2.238 -5.567 1.00 93.69 84 PRO A N 1
ATOM 654 C CA . PRO A 1 84 ? -10.538 0.915 -5.918 1.00 93.69 84 PRO A CA 1
ATOM 655 C C . PRO A 1 84 ? -9.046 0.965 -6.283 1.00 93.69 84 PRO A C 1
ATOM 657 O O . PRO A 1 84 ? -8.537 1.985 -6.772 1.00 93.69 84 PRO A O 1
ATOM 660 N N . LEU A 1 85 ? -8.331 -0.132 -6.019 1.00 92.38 85 LEU A N 1
ATOM 661 C CA . LEU A 1 85 ? -6.981 -0.320 -6.546 1.00 92.38 85 LEU A CA 1
ATOM 662 C C . LEU A 1 85 ? -7.066 -0.596 -8.057 1.00 92.38 85 LEU A C 1
ATOM 664 O O . LEU A 1 85 ? -7.941 -1.354 -8.484 1.00 92.38 85 LEU A O 1
ATOM 668 N N . PRO A 1 86 ? -6.168 -0.022 -8.875 1.00 91.69 86 PRO A N 1
ATOM 669 C CA . PRO A 1 86 ? -6.071 -0.385 -10.281 1.00 91.69 86 PRO A CA 1
ATOM 670 C C . PRO A 1 86 ? -5.749 -1.874 -10.450 1.00 91.69 86 PRO A C 1
ATOM 672 O O . PRO A 1 86 ? -5.033 -2.465 -9.641 1.00 91.69 86 PRO A O 1
ATOM 675 N N . ALA A 1 87 ? -6.228 -2.474 -11.540 1.00 89.69 87 ALA A N 1
ATOM 676 C CA . ALA A 1 87 ? -5.827 -3.827 -11.903 1.00 89.69 87 ALA A CA 1
ATOM 677 C C . ALA A 1 87 ? -4.311 -3.879 -12.160 1.00 89.69 87 ALA A C 1
ATOM 679 O O . ALA A 1 87 ? -3.765 -3.052 -12.894 1.00 89.69 87 ALA A O 1
ATOM 680 N N . ILE A 1 88 ? -3.635 -4.871 -11.579 1.00 88.94 88 ILE A N 1
ATOM 681 C CA . ILE A 1 88 ? -2.196 -5.053 -11.770 1.00 88.94 88 ILE A CA 1
ATOM 682 C C . ILE A 1 88 ? -1.957 -5.598 -13.178 1.00 88.94 88 ILE A C 1
ATOM 684 O O . ILE A 1 88 ? -2.287 -6.742 -13.491 1.00 88.94 88 ILE A O 1
ATOM 688 N N . THR A 1 89 ? -1.351 -4.775 -14.026 1.00 85.25 89 THR A N 1
ATOM 689 C CA . THR A 1 89 ? -0.940 -5.145 -15.383 1.00 85.25 89 THR A CA 1
ATOM 690 C C . THR A 1 89 ? 0.568 -4.982 -15.538 1.00 85.25 89 THR A C 1
ATOM 692 O O . THR A 1 89 ? 1.123 -4.051 -14.951 1.00 85.25 89 THR A O 1
ATOM 695 N N . PRO A 1 90 ? 1.246 -5.802 -16.363 1.00 84.31 90 PRO A N 1
ATOM 696 C CA . PRO A 1 90 ? 2.653 -5.584 -16.683 1.00 84.31 90 PRO A CA 1
ATOM 697 C C . PRO A 1 90 ? 2.885 -4.159 -17.198 1.00 84.31 90 PRO A C 1
ATOM 699 O O . PRO A 1 90 ? 2.250 -3.731 -18.162 1.00 84.31 90 PRO A O 1
ATOM 702 N N . LYS A 1 91 ? 3.794 -3.423 -16.556 1.00 83.00 91 LYS A N 1
ATOM 703 C CA . LYS A 1 91 ? 4.141 -2.049 -16.937 1.00 83.00 91 LYS A CA 1
ATOM 704 C C . LYS A 1 91 ? 5.480 -2.029 -17.665 1.00 83.00 91 LYS A C 1
ATOM 706 O O . LYS A 1 91 ? 6.384 -2.802 -17.344 1.00 83.00 91 LYS A O 1
ATOM 711 N N . ARG A 1 92 ? 5.627 -1.143 -18.653 1.00 83.69 92 ARG A N 1
ATOM 712 C CA . ARG A 1 92 ? 6.922 -0.947 -19.317 1.00 83.69 92 ARG A CA 1
ATOM 713 C C . ARG A 1 92 ? 7.784 -0.076 -18.422 1.00 83.69 92 ARG A C 1
ATOM 715 O O . ARG A 1 92 ? 7.325 0.925 -17.897 1.00 83.69 92 ARG A O 1
ATOM 722 N N . VAL A 1 93 ? 9.059 -0.404 -18.312 1.00 80.19 93 VAL A N 1
ATOM 723 C CA . VAL A 1 93 ? 9.964 0.294 -17.386 1.00 80.19 93 VAL A CA 1
ATOM 724 C C . VAL A 1 93 ? 10.153 1.775 -17.721 1.00 80.19 93 VAL A C 1
ATOM 726 O O . VAL A 1 93 ? 10.285 2.581 -16.808 1.00 80.19 93 VAL A O 1
ATOM 729 N N . ILE A 1 94 ? 10.056 2.149 -19.003 1.00 79.44 94 ILE A N 1
ATOM 730 C CA . ILE A 1 94 ? 10.061 3.558 -19.433 1.00 79.44 94 ILE A CA 1
ATOM 731 C C . ILE A 1 94 ? 8.917 4.387 -18.833 1.00 79.44 94 ILE A C 1
ATOM 733 O O . ILE A 1 94 ? 9.047 5.602 -18.751 1.00 79.44 94 ILE A O 1
ATOM 737 N N . ASP A 1 95 ? 7.824 3.740 -18.423 1.00 78.75 95 ASP A N 1
ATOM 738 C CA . ASP A 1 95 ? 6.648 4.403 -17.861 1.00 78.75 95 ASP A CA 1
ATOM 739 C C . ASP A 1 95 ? 6.722 4.499 -16.326 1.00 78.75 95 ASP A C 1
ATOM 741 O O . ASP A 1 95 ? 5.892 5.169 -15.726 1.00 78.75 95 ASP A O 1
ATOM 745 N N . VAL A 1 96 ? 7.677 3.808 -15.688 1.00 78.62 96 VAL A N 1
ATOM 746 C CA . VAL A 1 96 ? 7.626 3.491 -14.249 1.00 78.62 96 VAL A CA 1
ATOM 747 C C . VAL A 1 96 ? 8.792 4.077 -13.456 1.00 78.62 96 VAL A C 1
ATOM 749 O O . VAL A 1 96 ? 8.637 4.412 -12.282 1.00 78.62 96 VAL A O 1
ATOM 752 N N . GLY A 1 97 ? 9.979 4.202 -14.058 1.00 83.38 97 GLY A N 1
ATOM 753 C CA . GLY A 1 97 ? 11.101 4.833 -13.369 1.00 83.38 97 GLY A CA 1
ATOM 754 C C . GLY A 1 97 ? 12.481 4.472 -13.896 1.00 83.38 97 GLY A C 1
ATOM 755 O O . GLY A 1 97 ? 12.675 4.057 -15.038 1.00 83.38 97 GLY A O 1
ATOM 756 N N . ILE A 1 98 ? 13.471 4.673 -13.028 1.00 89.56 98 ILE A N 1
ATOM 757 C CA . ILE A 1 98 ? 14.887 4.487 -13.339 1.00 89.56 98 ILE A CA 1
ATOM 758 C C . ILE A 1 98 ? 15.289 3.052 -13.005 1.00 89.56 98 ILE A C 1
ATOM 760 O O . ILE A 1 98 ? 15.066 2.584 -11.891 1.00 89.56 98 ILE A O 1
ATOM 764 N N . VAL A 1 99 ? 15.927 2.369 -13.955 1.00 91.69 99 VAL A N 1
ATOM 765 C CA . VAL A 1 99 ? 16.481 1.027 -13.738 1.00 91.69 99 VAL A CA 1
ATOM 766 C C . VAL A 1 99 ? 17.601 1.070 -12.703 1.00 91.69 99 VAL A C 1
ATOM 768 O O . VAL A 1 99 ? 18.573 1.816 -12.862 1.00 91.69 99 VAL A O 1
ATOM 771 N N . ASP A 1 100 ? 17.508 0.209 -11.693 1.00 92.69 100 ASP A N 1
ATOM 772 C CA . ASP A 1 100 ? 18.597 -0.022 -10.749 1.00 92.69 100 ASP A CA 1
ATOM 773 C C . ASP A 1 100 ? 19.691 -0.860 -11.421 1.00 92.69 100 ASP A C 1
ATOM 775 O O . ASP A 1 100 ? 19.575 -2.075 -11.586 1.00 92.69 100 ASP A O 1
ATOM 779 N N . LYS A 1 101 ? 20.778 -0.199 -11.825 1.00 92.12 101 LYS A N 1
ATOM 780 C CA . LYS A 1 101 ? 21.910 -0.851 -12.499 1.00 92.12 101 LYS A CA 1
ATOM 781 C C . LYS A 1 101 ? 22.671 -1.816 -11.590 1.00 92.12 101 LYS A C 1
ATOM 783 O O . LYS A 1 101 ? 23.255 -2.769 -12.101 1.00 92.12 101 LYS A O 1
ATOM 788 N N . ILE A 1 102 ? 22.686 -1.566 -10.281 1.00 92.62 102 ILE A N 1
ATOM 789 C CA . ILE A 1 102 ? 23.379 -2.418 -9.311 1.00 92.62 102 ILE A CA 1
ATOM 790 C C . ILE A 1 102 ? 22.572 -3.701 -9.144 1.00 92.62 102 ILE A C 1
ATOM 792 O O . ILE A 1 102 ? 23.106 -4.788 -9.354 1.00 92.62 102 ILE A O 1
ATOM 796 N N . ALA A 1 103 ? 21.270 -3.583 -8.873 1.00 92.31 103 ALA A N 1
ATOM 797 C CA . ALA A 1 103 ? 20.387 -4.741 -8.777 1.00 92.31 103 ALA A CA 1
ATOM 798 C C . ALA A 1 103 ? 20.303 -5.514 -10.104 1.00 92.31 103 ALA A C 1
ATOM 800 O O . ALA A 1 103 ? 20.259 -6.741 -10.096 1.00 92.31 103 ALA A O 1
ATOM 801 N N . MET A 1 104 ? 20.352 -4.825 -11.250 1.00 92.44 104 MET A N 1
ATOM 802 C CA . MET A 1 104 ? 20.374 -5.463 -12.572 1.00 92.44 104 MET A CA 1
ATOM 803 C C . MET A 1 104 ? 21.573 -6.397 -12.748 1.00 92.44 104 MET A C 1
ATOM 805 O O . MET A 1 104 ? 21.428 -7.474 -13.317 1.00 92.44 104 MET A O 1
ATOM 809 N N . ALA A 1 105 ? 22.752 -6.002 -12.260 1.00 92.88 105 ALA A N 1
ATOM 810 C CA . ALA A 1 105 ? 23.957 -6.827 -12.343 1.00 92.88 105 ALA A CA 1
ATOM 811 C C . ALA A 1 105 ? 23.878 -8.090 -11.467 1.00 92.88 105 ALA A C 1
ATOM 813 O O . ALA A 1 105 ? 24.614 -9.045 -11.702 1.00 92.88 105 ALA A O 1
ATOM 814 N N . LEU A 1 106 ? 22.985 -8.093 -10.474 1.00 93.12 106 LEU A N 1
ATOM 815 C CA . LEU A 1 106 ? 22.734 -9.213 -9.568 1.00 93.12 106 LEU A CA 1
ATOM 816 C C . LEU A 1 106 ? 21.545 -10.077 -10.012 1.00 93.12 106 LEU A C 1
ATOM 818 O O . LEU A 1 106 ? 21.300 -11.128 -9.419 1.00 93.12 106 LEU A O 1
ATOM 822 N N . LEU A 1 107 ? 20.789 -9.640 -11.024 1.00 91.00 107 LEU A N 1
ATOM 823 C CA . LEU A 1 107 ? 19.566 -10.306 -11.447 1.00 91.00 107 LEU A CA 1
ATOM 824 C C . LEU A 1 107 ? 19.896 -11.609 -12.202 1.00 91.00 107 LEU A C 1
ATOM 826 O O . LEU A 1 107 ? 20.587 -11.561 -13.223 1.00 91.00 107 LEU A O 1
ATOM 830 N N . PRO A 1 108 ? 19.371 -12.768 -11.768 1.00 93.19 108 PRO A N 1
ATOM 831 C CA . PRO A 1 108 ? 19.555 -14.021 -12.491 1.00 93.19 108 PRO A CA 1
ATOM 832 C C . PRO A 1 108 ? 18.952 -13.978 -13.901 1.00 93.19 108 PRO A C 1
ATOM 834 O O . PRO A 1 108 ? 17.891 -13.390 -14.116 1.00 93.19 108 PRO A O 1
ATOM 837 N N . ASP A 1 109 ? 19.575 -14.668 -14.862 1.00 91.69 109 ASP A N 1
ATOM 838 C CA . ASP A 1 109 ? 19.131 -14.653 -16.266 1.00 91.69 109 ASP A CA 1
ATOM 839 C C . ASP A 1 109 ? 17.687 -15.151 -16.456 1.00 91.69 109 ASP A C 1
ATOM 841 O O . ASP A 1 109 ? 16.975 -14.649 -17.326 1.00 91.69 109 ASP A O 1
ATOM 845 N N . TYR A 1 110 ? 17.224 -16.088 -15.619 1.00 92.12 110 TYR A N 1
ATOM 846 C CA . TYR A 1 110 ? 15.855 -16.616 -15.675 1.00 92.12 110 TYR A CA 1
ATOM 847 C C . TYR A 1 110 ? 14.781 -15.593 -15.272 1.00 92.12 110 TYR A C 1
ATOM 849 O O . TYR A 1 110 ? 13.604 -15.816 -15.539 1.00 92.12 110 TYR A O 1
ATOM 857 N N . CYS A 1 111 ? 15.162 -14.472 -14.651 1.00 87.88 111 CYS A N 1
ATOM 858 C CA . CYS A 1 111 ? 14.241 -13.387 -14.316 1.00 87.88 111 CYS A CA 1
ATOM 859 C C . CYS A 1 111 ? 14.004 -12.428 -15.489 1.00 87.88 111 CYS A C 1
ATOM 861 O O . CYS A 1 111 ? 13.142 -11.555 -15.395 1.00 87.88 111 CYS A O 1
ATOM 863 N N . ARG A 1 112 ? 14.746 -12.535 -16.599 1.00 85.31 112 ARG A N 1
ATOM 864 C CA . ARG A 1 112 ? 14.493 -11.689 -17.773 1.00 85.31 112 ARG A CA 1
ATOM 865 C C . ARG A 1 112 ? 13.107 -12.008 -18.360 1.00 85.31 112 ARG A C 1
ATOM 867 O O . ARG A 1 112 ? 12.760 -13.181 -18.467 1.00 85.31 112 ARG A O 1
ATOM 874 N N . PRO A 1 113 ? 12.316 -10.997 -18.773 1.00 87.12 113 PRO A N 1
ATOM 875 C CA . PRO A 1 113 ? 12.705 -9.606 -19.032 1.00 87.12 113 PRO A CA 1
ATOM 876 C C . PRO A 1 113 ? 12.426 -8.614 -17.881 1.00 87.12 113 PRO A C 1
ATOM 878 O O . PRO A 1 113 ? 12.294 -7.419 -18.143 1.00 87.12 113 PRO A O 1
ATOM 881 N N . LEU A 1 114 ? 12.304 -9.061 -16.626 1.00 88.06 114 LEU A N 1
ATOM 882 C CA . LEU A 1 114 ? 12.057 -8.157 -15.496 1.00 88.06 114 LEU A CA 1
ATOM 883 C C . LEU A 1 114 ? 13.238 -7.200 -15.300 1.00 88.06 114 LEU A C 1
ATOM 885 O O . LEU A 1 114 ? 14.394 -7.614 -15.370 1.00 88.06 114 LEU A O 1
ATOM 889 N N . LEU A 1 115 ? 12.945 -5.923 -15.042 1.00 89.50 115 LEU A N 1
ATOM 890 C CA . LEU A 1 115 ? 13.961 -4.913 -14.748 1.00 89.50 115 LEU A CA 1
ATOM 891 C C . LEU A 1 115 ? 13.736 -4.381 -13.324 1.00 89.50 115 LEU A C 1
ATOM 893 O O . LEU A 1 115 ? 12.633 -3.911 -13.038 1.00 89.50 115 LEU A O 1
ATOM 897 N N . PRO A 1 116 ? 14.742 -4.430 -12.431 1.00 91.62 116 PRO A N 1
ATOM 898 C CA . PRO A 1 116 ? 14.649 -3.782 -11.132 1.00 91.62 116 PRO A CA 1
ATOM 899 C C . PRO A 1 116 ? 14.584 -2.264 -11.311 1.00 91.62 116 PRO A C 1
ATOM 901 O O . PRO A 1 116 ? 15.326 -1.683 -12.108 1.00 91.62 116 PRO A O 1
ATOM 904 N N . VAL A 1 117 ? 13.691 -1.623 -10.564 1.00 92.06 117 VAL A N 1
ATOM 905 C CA . VAL A 1 117 ? 13.453 -0.176 -10.602 1.00 92.06 117 VAL A CA 1
ATOM 906 C C . VAL A 1 117 ? 13.837 0.420 -9.254 1.00 92.06 117 VAL A C 1
ATOM 908 O O . VAL A 1 117 ? 13.539 -0.158 -8.210 1.00 92.06 117 VAL A O 1
ATOM 911 N N . LEU A 1 118 ? 14.497 1.575 -9.278 1.00 93.00 118 LEU A N 1
ATOM 912 C CA . LEU A 1 118 ? 14.859 2.316 -8.076 1.00 93.00 118 LEU A CA 1
ATOM 913 C C . LEU A 1 118 ? 13.624 2.920 -7.410 1.00 93.00 118 LEU A C 1
ATOM 915 O O . LEU A 1 118 ? 12.850 3.639 -8.046 1.00 93.00 118 LEU A O 1
ATOM 919 N N . THR A 1 119 ? 13.509 2.712 -6.101 1.00 92.81 119 THR A N 1
ATOM 920 C CA . THR A 1 119 ? 12.580 3.458 -5.250 1.00 92.81 119 THR A CA 1
ATOM 921 C C . THR A 1 119 ? 13.291 4.546 -4.456 1.00 92.81 119 THR A C 1
ATOM 923 O O . THR A 1 119 ? 14.480 4.423 -4.158 1.00 92.81 119 THR A O 1
ATOM 926 N N . VAL A 1 120 ? 12.563 5.589 -4.060 1.00 93.44 120 VAL A N 1
ATOM 927 C CA . VAL A 1 120 ? 13.068 6.610 -3.129 1.00 93.44 120 VAL A CA 1
ATOM 928 C C . VAL A 1 120 ? 13.488 5.949 -1.807 1.00 93.44 120 VAL A C 1
ATOM 930 O O . VAL A 1 120 ? 12.784 5.092 -1.273 1.00 93.44 120 VAL A O 1
ATOM 933 N N . ALA A 1 121 ? 14.657 6.329 -1.285 1.00 90.69 121 ALA A N 1
ATOM 934 C CA . ALA A 1 121 ? 15.270 5.732 -0.098 1.00 90.69 121 ALA A CA 1
ATOM 935 C C . ALA A 1 121 ? 14.832 6.438 1.203 1.00 90.69 121 ALA A C 1
ATOM 937 O O . ALA A 1 121 ? 15.647 7.037 1.900 1.00 90.69 121 ALA A O 1
ATOM 938 N N . ASP A 1 122 ? 13.538 6.382 1.523 1.00 94.75 122 ASP A N 1
ATOM 939 C CA . ASP A 1 122 ? 12.910 7.083 2.660 1.00 94.75 122 ASP A CA 1
ATOM 940 C C . ASP A 1 122 ? 12.292 6.138 3.713 1.00 94.75 122 ASP A C 1
ATOM 942 O O . ASP A 1 122 ? 11.492 6.555 4.547 1.00 94.75 122 ASP A O 1
ATOM 946 N N . GLY A 1 123 ? 12.614 4.843 3.653 1.00 93.38 123 GLY A N 1
ATOM 947 C CA . GLY A 1 123 ? 12.004 3.822 4.513 1.00 93.38 123 GLY A CA 1
ATOM 948 C C . GLY A 1 123 ? 10.600 3.379 4.076 1.00 93.38 123 GLY A C 1
ATOM 949 O O . GLY A 1 123 ? 10.023 2.500 4.714 1.00 93.38 123 GLY A O 1
ATOM 950 N N . ASN A 1 124 ? 10.061 3.910 2.971 1.00 95.12 124 ASN A N 1
ATOM 951 C CA . ASN A 1 124 ? 8.784 3.492 2.382 1.00 95.12 124 ASN A CA 1
ATOM 952 C C . ASN A 1 124 ? 8.972 2.581 1.155 1.00 95.12 124 ASN A C 1
ATOM 954 O O . ASN A 1 124 ? 8.086 2.493 0.311 1.00 95.12 124 ASN A O 1
ATOM 958 N N . CYS A 1 125 ? 10.102 1.877 1.031 1.00 94.19 125 CYS A N 1
ATOM 959 C CA . CYS A 1 125 ? 10.420 1.077 -0.159 1.00 94.19 125 CYS A CA 1
ATOM 960 C C . CYS A 1 125 ? 9.352 0.018 -0.494 1.00 94.19 125 CYS A C 1
ATOM 962 O O . CYS A 1 125 ? 9.007 -0.144 -1.663 1.00 94.19 125 CYS A O 1
ATOM 964 N N . VAL A 1 126 ? 8.775 -0.657 0.509 1.00 95.19 126 VAL A N 1
ATOM 965 C CA . VAL A 1 126 ? 7.706 -1.651 0.307 1.00 95.19 126 VAL A CA 1
ATOM 966 C C . VAL A 1 126 ? 6.440 -1.002 -0.275 1.00 95.19 126 VAL A C 1
ATOM 968 O O . VAL A 1 126 ? 6.052 -1.376 -1.384 1.00 95.19 126 VAL A O 1
ATOM 971 N N . PRO A 1 127 ? 5.809 0.002 0.373 1.00 97.06 127 PRO A N 1
ATOM 972 C CA . PRO A 1 127 ? 4.642 0.658 -0.212 1.00 97.06 127 PRO A CA 1
ATOM 973 C C . PRO A 1 127 ? 4.953 1.415 -1.515 1.00 97.06 127 PRO A C 1
ATOM 975 O O . PRO A 1 127 ? 4.106 1.440 -2.401 1.00 97.06 127 PRO A O 1
ATOM 978 N N . ARG A 1 128 ? 6.163 1.960 -1.710 1.00 96.00 128 ARG A N 1
ATOM 979 C CA . ARG A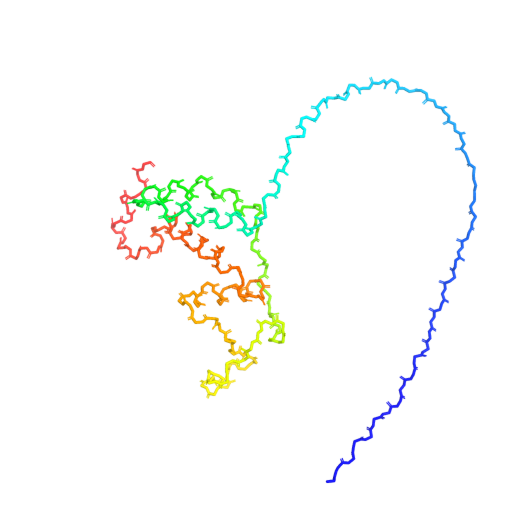 1 128 ? 6.571 2.569 -2.994 1.00 96.00 128 ARG A CA 1
ATOM 980 C C . ARG A 1 128 ? 6.668 1.543 -4.121 1.00 96.00 128 ARG A C 1
ATOM 982 O O . ARG A 1 128 ? 6.230 1.819 -5.233 1.00 96.00 128 ARG A O 1
ATOM 989 N N . THR A 1 129 ? 7.177 0.346 -3.839 1.00 93.94 129 THR A N 1
ATOM 990 C CA . THR A 1 129 ? 7.231 -0.750 -4.822 1.00 93.94 129 THR A CA 1
ATOM 991 C C . THR A 1 129 ? 5.827 -1.231 -5.186 1.00 93.94 129 THR A C 1
ATOM 993 O O . THR A 1 129 ? 5.525 -1.440 -6.360 1.00 93.94 129 THR A O 1
ATOM 996 N N . LEU A 1 130 ? 4.936 -1.349 -4.199 1.00 94.50 130 LEU A N 1
ATOM 997 C CA . LEU A 1 130 ? 3.527 -1.666 -4.441 1.00 94.50 130 LEU A CA 1
ATOM 998 C C . LEU A 1 130 ? 2.814 -0.554 -5.230 1.00 94.50 130 LEU A C 1
ATOM 1000 O O . LEU A 1 130 ? 1.950 -0.852 -6.058 1.00 94.50 130 LEU A O 1
ATOM 1004 N N . SER A 1 131 ? 3.205 0.710 -5.025 1.00 94.88 131 SER A N 1
ATOM 1005 C CA . SER A 1 131 ? 2.683 1.863 -5.772 1.00 94.88 131 SER A CA 1
ATOM 1006 C C . SER A 1 131 ? 3.077 1.755 -7.232 1.00 94.88 131 SER A C 1
ATOM 1008 O O . SER A 1 131 ? 2.230 1.824 -8.120 1.00 94.88 131 SER A O 1
ATOM 1010 N N . VAL A 1 132 ? 4.348 1.453 -7.478 1.00 93.06 132 VAL A N 1
ATOM 1011 C CA . VAL A 1 132 ? 4.877 1.203 -8.816 1.00 93.06 132 VAL A CA 1
ATOM 1012 C C . VAL A 1 132 ? 4.123 0.061 -9.494 1.00 93.06 132 VAL A C 1
ATOM 1014 O O . VAL A 1 132 ? 3.730 0.189 -10.652 1.00 93.06 132 VAL A O 1
ATOM 1017 N N . LEU A 1 133 ? 3.869 -1.035 -8.780 1.00 90.88 133 LEU A N 1
ATOM 1018 C CA . LEU A 1 133 ? 3.154 -2.184 -9.329 1.00 90.88 133 LEU A CA 1
ATOM 1019 C C . LEU A 1 133 ? 1.694 -1.853 -9.682 1.00 90.88 133 LEU A C 1
ATOM 1021 O O . LEU A 1 133 ? 1.210 -2.264 -10.736 1.00 90.88 133 LEU A O 1
ATOM 1025 N N . SER A 1 134 ? 1.011 -1.089 -8.831 1.00 92.44 134 SER A N 1
ATOM 1026 C CA . SER A 1 134 ? -0.427 -0.815 -8.961 1.00 92.44 134 SER A CA 1
ATOM 1027 C C . SER A 1 134 ? -0.692 0.411 -9.846 1.00 92.44 134 SER A C 1
ATOM 1029 O O . SER A 1 134 ? -1.334 0.323 -10.893 1.00 92.44 134 SER A O 1
ATOM 1031 N N . PHE A 1 135 ? -0.110 1.554 -9.495 1.00 92.25 135 PHE A N 1
ATOM 1032 C CA . PHE A 1 135 ? -0.346 2.859 -10.120 1.00 92.25 135 PHE A CA 1
ATOM 1033 C C . PHE A 1 135 ? 0.659 3.166 -11.233 1.00 92.25 135 PHE A C 1
ATOM 1035 O O . PHE A 1 135 ? 0.276 3.654 -12.291 1.00 92.25 135 PHE A O 1
ATOM 1042 N N . GLY A 1 136 ? 1.895 2.674 -11.130 1.00 91.62 136 GLY A N 1
ATOM 1043 C CA . GLY A 1 136 ? 2.950 2.939 -12.125 1.00 91.62 136 GLY A CA 1
ATOM 1044 C C . GLY A 1 136 ? 3.848 4.113 -11.762 1.00 91.62 136 GLY A C 1
ATOM 1045 O O . GLY A 1 136 ? 4.737 4.453 -12.527 1.00 91.62 136 GLY A O 1
ATOM 1046 N N . ASP A 1 137 ? 3.649 4.674 -10.578 1.00 92.31 137 ASP A N 1
ATOM 1047 C CA . ASP A 1 137 ? 4.457 5.717 -9.964 1.00 92.31 137 ASP A CA 1
ATOM 1048 C C . ASP A 1 137 ? 4.698 5.365 -8.488 1.00 92.31 137 ASP A C 1
ATOM 1050 O O . ASP A 1 137 ? 4.168 4.377 -7.976 1.00 92.31 137 ASP A O 1
ATOM 1054 N N . GLN A 1 138 ? 5.500 6.158 -7.783 1.00 94.56 138 GLN A N 1
ATOM 1055 C CA . GLN A 1 138 ? 5.798 5.941 -6.363 1.00 94.56 138 GLN A CA 1
ATOM 1056 C C . GLN A 1 138 ? 4.962 6.815 -5.419 1.00 94.56 138 GLN A C 1
ATOM 1058 O O . GLN A 1 138 ? 5.191 6.755 -4.210 1.00 94.56 138 GLN A O 1
ATOM 1063 N N . GLU A 1 139 ? 4.035 7.618 -5.941 1.00 94.94 139 GLU A N 1
ATOM 1064 C CA . GLU A 1 139 ? 3.360 8.698 -5.211 1.00 94.94 139 GLU A CA 1
ATOM 1065 C C . GLU A 1 139 ? 2.226 8.175 -4.320 1.00 94.94 139 GLU A C 1
ATOM 1067 O O . GLU A 1 139 ? 1.929 8.754 -3.282 1.00 94.94 139 GLU A O 1
ATOM 1072 N N . HIS A 1 140 ? 1.670 7.001 -4.626 1.00 96.38 140 HIS A N 1
ATOM 1073 C CA . HIS A 1 140 ? 0.564 6.398 -3.872 1.00 96.38 140 HIS A CA 1
ATOM 1074 C C . HIS A 1 140 ? 1.035 5.531 -2.687 1.00 96.38 140 HIS A C 1
ATOM 1076 O O . HIS A 1 140 ? 0.312 4.666 -2.183 1.00 96.38 140 HIS A O 1
ATOM 1082 N N . HIS A 1 141 ? 2.269 5.730 -2.214 1.00 96.75 141 HIS A N 1
ATOM 1083 C CA . HIS A 1 141 ? 2.831 4.934 -1.121 1.00 96.75 141 HIS A CA 1
ATOM 1084 C C . HIS A 1 141 ? 2.098 5.147 0.217 1.00 96.75 141 HIS A C 1
ATOM 1086 O O . HIS A 1 141 ? 2.013 4.214 1.019 1.00 96.75 141 HIS A O 1
ATOM 1092 N N . VAL A 1 142 ? 1.555 6.345 0.463 1.00 97.31 142 VAL A N 1
ATOM 1093 C CA . VAL A 1 142 ? 0.750 6.657 1.660 1.00 97.31 142 VAL A CA 1
ATOM 1094 C C . VAL A 1 142 ? -0.526 5.826 1.683 1.00 97.31 142 VAL A C 1
ATOM 1096 O O . VAL A 1 142 ? -0.811 5.141 2.669 1.00 97.31 142 VAL A O 1
ATOM 1099 N N . GLU A 1 143 ? -1.249 5.812 0.565 1.00 97.44 143 GLU A N 1
ATOM 1100 C CA . GLU A 1 143 ? -2.444 4.993 0.403 1.00 97.44 143 GLU A CA 1
ATOM 1101 C C . GLU A 1 143 ? -2.145 3.520 0.692 1.00 97.44 143 GLU A C 1
ATOM 1103 O O . GLU A 1 143 ? -2.838 2.873 1.481 1.00 97.44 143 GLU A O 1
ATOM 1108 N N . LEU A 1 144 ? -1.097 2.979 0.070 1.00 97.69 144 LEU A N 1
ATOM 1109 C CA . LEU A 1 144 ? -0.760 1.567 0.221 1.00 97.69 144 LEU A CA 1
ATOM 1110 C C . LEU A 1 144 ? -0.350 1.227 1.646 1.00 97.69 144 LEU A C 1
ATOM 1112 O O . LEU A 1 144 ? -0.718 0.168 2.148 1.00 97.69 144 LEU A O 1
ATOM 1116 N N . ARG A 1 145 ? 0.343 2.139 2.330 1.00 96.94 145 ARG A N 1
ATOM 1117 C CA . ARG A 1 145 ? 0.646 1.989 3.752 1.00 96.94 145 ARG A CA 1
ATOM 1118 C C . ARG A 1 145 ? -0.635 1.906 4.583 1.00 96.94 145 ARG A C 1
ATOM 1120 O O . ARG A 1 145 ? -0.743 1.012 5.418 1.00 96.94 145 ARG A O 1
ATOM 1127 N N . CYS A 1 146 ? -1.606 2.782 4.335 1.00 97.44 146 CYS A N 1
ATOM 1128 C CA . CYS A 1 146 ? -2.888 2.756 5.040 1.00 97.44 146 CYS A CA 1
ATOM 1129 C C . CYS A 1 146 ? -3.657 1.457 4.783 1.00 97.44 146 CYS A C 1
ATOM 1131 O O . CYS A 1 146 ? -4.167 0.850 5.722 1.00 97.44 146 CYS A O 1
ATOM 1133 N N . ARG A 1 147 ? -3.691 0.987 3.530 1.00 97.38 147 ARG A N 1
ATOM 1134 C CA . ARG A 1 147 ? -4.331 -0.286 3.167 1.00 97.38 147 ARG A CA 1
ATOM 1135 C C . ARG A 1 147 ? -3.684 -1.481 3.854 1.00 97.38 147 ARG A C 1
ATOM 1137 O O . ARG A 1 147 ? -4.406 -2.323 4.368 1.00 97.38 147 ARG A O 1
ATOM 1144 N N . ILE A 1 148 ? -2.351 -1.531 3.911 1.00 96.31 148 ILE A N 1
ATOM 1145 C CA . ILE A 1 148 ? -1.617 -2.584 4.629 1.00 96.31 148 ILE A CA 1
ATOM 1146 C C . ILE A 1 148 ? -1.993 -2.579 6.113 1.00 96.31 148 ILE A C 1
ATOM 1148 O O . ILE A 1 148 ? -2.280 -3.630 6.676 1.00 96.31 148 ILE A O 1
ATOM 1152 N N . VAL A 1 149 ? -2.015 -1.405 6.751 1.00 96.50 149 VAL A N 1
ATOM 1153 C CA . VAL A 1 149 ? -2.405 -1.296 8.165 1.00 96.50 149 VAL A CA 1
ATOM 1154 C C . VAL A 1 149 ? -3.843 -1.764 8.367 1.00 96.50 149 VAL A C 1
ATOM 1156 O O . VAL A 1 149 ? -4.103 -2.533 9.290 1.00 96.50 149 VAL A O 1
ATOM 1159 N N . MET A 1 150 ? -4.767 -1.344 7.502 1.00 96.62 150 MET A N 1
ATOM 1160 C CA . MET A 1 150 ? -6.168 -1.747 7.579 1.00 96.62 150 MET A CA 1
ATOM 1161 C C . MET A 1 150 ? -6.330 -3.265 7.435 1.00 96.62 150 MET A C 1
ATOM 1163 O O . MET A 1 150 ? -6.962 -3.880 8.289 1.00 96.62 150 MET A O 1
ATOM 1167 N N . GLU A 1 151 ? -5.700 -3.863 6.423 1.00 95.88 151 GLU A N 1
ATOM 1168 C CA . GLU A 1 151 ? -5.692 -5.309 6.169 1.00 95.88 151 GLU A CA 1
ATOM 1169 C C . GLU A 1 151 ? -5.194 -6.090 7.391 1.00 95.88 151 GLU A C 1
ATOM 1171 O O . GLU A 1 151 ? -5.911 -6.922 7.944 1.00 95.88 151 GLU A O 1
ATOM 1176 N N . LEU A 1 152 ? -4.004 -5.748 7.894 1.00 94.94 152 LEU A N 1
ATOM 1177 C CA . LEU A 1 152 ? -3.405 -6.419 9.051 1.00 94.94 152 LEU A CA 1
ATOM 1178 C C . LEU A 1 152 ? -4.222 -6.234 10.335 1.00 94.94 152 LEU A C 1
ATOM 1180 O O . LEU A 1 152 ? -4.195 -7.088 11.216 1.00 94.94 152 LEU A O 1
ATOM 1184 N N . THR A 1 153 ? -4.943 -5.120 10.463 1.00 95.38 153 THR A N 1
ATOM 1185 C CA . THR A 1 153 ? -5.772 -4.840 11.641 1.00 95.38 153 THR A CA 1
ATOM 1186 C C . THR A 1 153 ? -7.084 -5.623 11.610 1.00 95.38 153 THR A C 1
ATOM 1188 O O . THR A 1 153 ? -7.537 -6.122 12.648 1.00 95.38 153 THR A O 1
ATOM 1191 N N . LEU A 1 154 ? -7.721 -5.704 10.440 1.00 94.81 154 LEU A N 1
ATOM 1192 C CA . LEU A 1 154 ? -9.022 -6.352 10.269 1.00 94.81 154 LEU A CA 1
ATOM 1193 C C . LEU A 1 154 ? -8.898 -7.876 10.176 1.00 94.81 154 LEU A C 1
ATOM 1195 O O . LEU A 1 154 ? -9.742 -8.568 10.740 1.00 94.81 154 LEU A O 1
ATOM 1199 N N . ASN A 1 155 ? -7.816 -8.374 9.578 1.00 93.88 155 ASN A N 1
ATOM 1200 C CA . ASN A 1 155 ? -7.557 -9.801 9.366 1.00 93.88 155 ASN A CA 1
ATOM 1201 C C . ASN A 1 155 ? -6.413 -10.317 10.250 1.00 93.88 155 ASN A C 1
ATOM 1203 O O . ASN A 1 155 ? -5.742 -11.291 9.929 1.00 93.88 155 ASN A O 1
ATOM 1207 N N . SER A 1 156 ? -6.168 -9.667 11.394 1.00 90.75 156 SER A N 1
ATOM 1208 C CA . SER A 1 156 ? -5.016 -9.955 12.261 1.00 90.75 156 SER A CA 1
ATOM 1209 C C . SER A 1 156 ? -4.870 -11.436 12.627 1.00 90.75 156 SER A C 1
ATOM 1211 O O . SER A 1 156 ? -3.754 -11.921 12.766 1.00 90.75 156 SER A O 1
ATOM 1213 N N . LEU A 1 157 ? -5.984 -12.158 12.784 1.00 87.81 157 LEU A N 1
ATOM 1214 C CA . LEU A 1 157 ? -5.980 -13.579 13.141 1.00 87.81 157 LEU A CA 1
ATOM 1215 C C . LEU A 1 157 ? -5.403 -14.477 12.041 1.00 87.81 157 LEU A C 1
ATOM 1217 O O . LEU A 1 157 ? -4.808 -15.496 12.366 1.00 87.81 157 LEU A O 1
ATOM 1221 N N . ASP A 1 158 ? -5.509 -14.079 10.774 1.00 87.25 158 ASP A N 1
ATOM 1222 C CA . ASP A 1 158 ? -4.968 -14.847 9.648 1.00 87.25 158 ASP A CA 1
ATOM 1223 C C . ASP A 1 158 ? -3.441 -14.703 9.533 1.00 87.25 158 ASP A C 1
ATOM 1225 O O . ASP A 1 158 ? -2.764 -15.549 8.950 1.00 87.25 158 ASP A O 1
ATOM 1229 N N . TYR A 1 159 ? -2.887 -13.626 10.099 1.00 86.50 159 TYR A N 1
ATOM 1230 C CA . TYR A 1 159 ? -1.455 -13.310 10.057 1.00 86.50 159 TYR A CA 1
ATOM 1231 C C . TYR A 1 159 ? -0.710 -13.681 11.335 1.00 86.50 159 TYR A C 1
ATOM 1233 O O . TYR A 1 159 ? 0.506 -13.884 11.318 1.00 86.50 159 TYR A O 1
ATOM 1241 N N . LEU A 1 160 ? -1.416 -13.748 12.460 1.00 79.94 160 LEU A N 1
ATOM 1242 C CA . LEU A 1 160 ? -0.869 -14.303 13.681 1.00 79.94 160 LEU A CA 1
ATOM 1243 C C . LEU A 1 160 ? -0.878 -15.817 13.483 1.00 79.94 160 LEU A C 1
ATOM 1245 O O . LEU A 1 160 ? -1.937 -16.429 13.531 1.00 79.94 160 LEU A O 1
ATOM 1249 N N . CYS A 1 161 ? 0.289 -16.409 13.211 1.00 72.69 161 CYS A N 1
ATOM 1250 C CA . CYS A 1 161 ? 0.503 -17.858 13.103 1.00 72.69 161 CYS A CA 1
ATOM 1251 C C . CYS A 1 161 ? 0.242 -18.563 14.449 1.00 72.69 161 CYS A C 1
ATOM 1253 O O . CYS A 1 161 ? 1.141 -19.175 15.028 1.00 72.69 161 CYS A O 1
ATOM 1255 N N . LEU A 1 162 ? -0.964 -18.408 14.983 1.00 72.38 162 LEU A N 1
ATOM 1256 C CA . LEU A 1 162 ? -1.388 -18.955 16.250 1.00 72.38 162 LEU A CA 1
ATOM 1257 C C . LEU A 1 162 ? -1.536 -20.466 16.094 1.00 72.38 162 LEU A C 1
ATOM 1259 O O . LEU A 1 162 ? -2.012 -20.943 15.055 1.00 72.38 162 LEU A O 1
ATOM 1263 N N . PRO A 1 163 ? -1.130 -21.239 17.110 1.00 69.81 163 PRO A N 1
ATOM 1264 C CA . PRO A 1 163 ? -1.430 -22.654 17.126 1.00 69.81 163 PRO A CA 1
ATOM 1265 C C . PRO A 1 163 ? -2.961 -22.853 17.098 1.00 69.81 163 PRO A C 1
ATOM 1267 O O . PRO A 1 163 ? -3.706 -22.011 17.606 1.00 69.81 163 PRO A O 1
ATOM 1270 N N . PRO A 1 164 ? -3.462 -23.956 16.511 1.00 69.19 164 PRO A N 1
ATOM 1271 C CA . PRO A 1 164 ? -4.900 -24.174 16.309 1.00 69.19 164 PRO A CA 1
ATOM 1272 C C . PRO A 1 164 ? -5.751 -24.066 17.584 1.00 69.19 164 PRO A C 1
ATOM 1274 O O . PRO A 1 164 ? -6.925 -23.712 17.520 1.00 69.19 164 PRO A O 1
ATOM 1277 N N . GLU A 1 165 ? -5.158 -24.355 18.741 1.00 75.25 165 GLU A N 1
ATOM 1278 C CA . GLU A 1 165 ? -5.780 -24.244 20.064 1.00 75.25 165 GLU A CA 1
ATOM 1279 C C . GLU A 1 165 ? -6.140 -22.808 20.473 1.00 75.25 165 GLU A C 1
ATOM 1281 O O . GLU A 1 165 ? -7.170 -22.605 21.116 1.00 75.25 165 GLU A O 1
ATOM 1286 N N . ASP A 1 166 ? -5.374 -21.812 20.027 1.00 66.62 166 ASP A N 1
ATOM 1287 C CA . ASP A 1 166 ? -5.605 -20.400 20.353 1.00 66.62 166 ASP A CA 1
ATOM 1288 C C . ASP A 1 166 ? -6.629 -19.738 19.412 1.00 66.62 166 ASP A C 1
ATOM 1290 O O . ASP A 1 166 ? -7.253 -18.734 19.762 1.00 66.62 166 ASP A O 1
ATOM 1294 N N . LEU A 1 167 ? -6.871 -20.322 18.232 1.00 60.84 167 LEU A N 1
ATOM 1295 C CA . LEU A 1 167 ? -7.883 -19.842 17.282 1.00 60.84 167 LEU A CA 1
ATOM 1296 C C . LEU A 1 167 ? -9.315 -20.166 17.744 1.00 60.84 167 LEU A C 1
ATOM 1298 O O . LEU A 1 167 ? -10.244 -19.399 17.476 1.00 60.84 167 LEU A O 1
ATOM 1302 N N . LEU A 1 168 ? -9.497 -21.255 18.502 1.00 59.53 168 LEU A N 1
ATOM 1303 C CA . LEU A 1 168 ? -10.806 -21.726 18.978 1.00 59.53 168 LEU A CA 1
ATOM 1304 C C . LEU A 1 168 ? -11.488 -20.763 19.966 1.00 59.53 168 LEU A C 1
ATOM 1306 O O . LEU A 1 168 ? -12.714 -20.767 20.073 1.00 59.53 168 LEU A O 1
ATOM 1310 N N . PHE A 1 169 ? -10.730 -19.903 20.649 1.00 55.91 169 PHE A N 1
ATOM 1311 C CA . PHE A 1 169 ? -11.275 -18.954 21.628 1.00 55.91 169 PHE A CA 1
ATOM 1312 C C . PHE A 1 169 ? -11.776 -17.638 21.017 1.00 55.91 169 PHE A C 1
ATOM 1314 O O . PHE A 1 169 ? -12.400 -16.843 21.716 1.00 55.91 169 PHE A O 1
ATOM 1321 N N . THR A 1 170 ? -11.543 -17.393 19.724 1.00 54.59 170 THR A N 1
ATOM 1322 C CA . THR A 1 170 ? -11.812 -16.078 19.107 1.00 54.59 170 THR A CA 1
ATOM 1323 C C . THR A 1 170 ? -13.132 -15.987 18.333 1.00 54.59 170 THR A C 1
ATOM 1325 O O . THR A 1 170 ? -13.566 -14.885 18.009 1.00 54.59 170 THR A O 1
ATOM 1328 N N . HIS A 1 171 ? -13.825 -17.111 18.108 1.00 50.84 171 HIS A N 1
ATOM 1329 C CA . HIS A 1 171 ? -15.130 -17.157 17.422 1.00 50.84 171 HIS A CA 1
ATOM 1330 C C . HIS A 1 171 ? -16.351 -17.099 18.359 1.00 50.84 171 HIS A C 1
ATOM 1332 O O . HIS A 1 171 ? -17.475 -17.325 17.919 1.00 50.84 171 HIS A O 1
ATOM 1338 N N . SER A 1 172 ? -16.148 -16.812 19.648 1.00 42.50 172 SER A N 1
ATOM 1339 C CA . SER A 1 172 ? -17.220 -16.757 20.652 1.00 42.50 172 SER A CA 1
ATOM 1340 C C . SER A 1 172 ? -17.459 -15.335 21.169 1.00 42.50 172 SER A C 1
ATOM 1342 O O . SER A 1 172 ? -17.268 -15.102 22.358 1.00 42.50 172 SER A O 1
ATOM 1344 N N . VAL A 1 173 ? -17.856 -14.391 20.305 1.00 38.84 173 VAL A N 1
ATOM 1345 C CA . VAL A 1 173 ? -18.566 -13.151 20.699 1.00 38.84 173 VAL A CA 1
ATOM 1346 C C . VAL A 1 173 ? -19.510 -12.717 19.585 1.00 38.84 173 VAL A C 1
ATOM 1348 O O . VAL A 1 173 ? -19.017 -12.528 18.451 1.00 38.84 173 VAL A O 1
#

Mean predicted aligned error: 15.35 Å

pLDDT: mean 75.61, std 25.14, range [28.12, 97.69]